Protein AF-A0A397V276-F1 (afdb_monomer)

Foldseek 3Di:
DVVLLVLLLVLLVLLLVVDLPLPLCSPPCCVVPPVSVVVSVVSVVVSQCCQQPVPPVVVHDNDDPVVNVVSNVSSNVSSVVSSVCSNPVVVVVVVVVVVVVVVVVVVVVVVVVD

Structure (mmCIF, N/CA/C/O backbone):
data_AF-A0A397V276-F1
#
_entry.id   AF-A0A397V276-F1
#
loop_
_atom_site.group_PDB
_atom_site.id
_atom_site.type_symbol
_atom_site.label_atom_id
_atom_site.label_alt_id
_atom_site.label_comp_id
_atom_site.label_asym_id
_atom_site.label_entity_id
_atom_site.label_seq_id
_atom_site.pdbx_PDB_ins_code
_atom_site.Cartn_x
_atom_site.Cartn_y
_atom_site.Cartn_z
_atom_site.occupancy
_atom_site.B_iso_or_equiv
_atom_site.auth_seq_id
_atom_site.auth_comp_id
_atom_site.auth_asym_id
_atom_site.auth_atom_id
_atom_site.pdbx_PDB_model_num
ATOM 1 N N . ILE A 1 1 ? 14.305 1.451 -9.021 1.00 78.88 1 ILE A N 1
ATOM 2 C CA . ILE A 1 1 ? 13.903 0.779 -7.757 1.00 78.88 1 ILE A CA 1
ATOM 3 C C . ILE A 1 1 ? 13.106 1.727 -6.865 1.00 78.88 1 ILE A C 1
ATOM 5 O O . ILE A 1 1 ? 11.931 1.462 -6.685 1.00 78.88 1 ILE A O 1
ATOM 9 N N . VAL A 1 2 ? 13.663 2.859 -6.402 1.00 88.19 2 VAL A N 1
ATOM 10 C CA . VAL A 1 2 ? 12.979 3.798 -5.475 1.00 88.19 2 VAL A CA 1
ATOM 11 C C . VAL A 1 2 ? 11.556 4.174 -5.909 1.00 88.19 2 VAL A C 1
ATOM 13 O O . VAL A 1 2 ? 10.629 4.020 -5.125 1.00 88.19 2 VAL A O 1
ATOM 16 N N . ILE A 1 3 ? 11.358 4.591 -7.165 1.00 86.94 3 ILE A N 1
ATOM 17 C CA . ILE A 1 3 ? 10.022 4.968 -7.657 1.00 86.94 3 ILE A CA 1
ATOM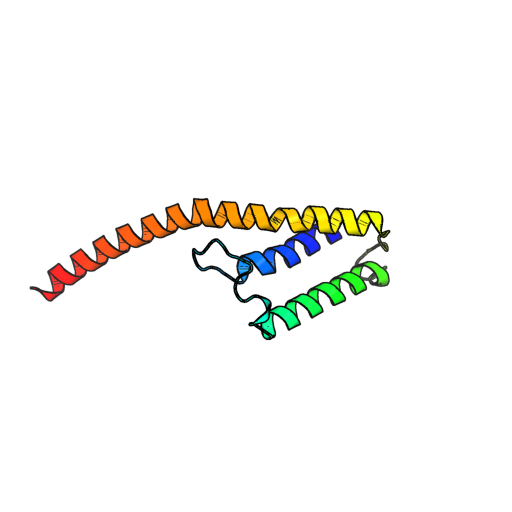 18 C C . ILE A 1 3 ? 9.037 3.790 -7.691 1.00 86.94 3 ILE A C 1
ATOM 20 O O . ILE A 1 3 ? 7.865 3.958 -7.381 1.00 86.94 3 ILE A O 1
ATOM 24 N N . ASN A 1 4 ? 9.513 2.580 -8.004 1.00 90.94 4 ASN A N 1
ATOM 25 C CA . ASN A 1 4 ? 8.679 1.379 -7.997 1.00 90.94 4 ASN A CA 1
ATOM 26 C C . ASN A 1 4 ? 8.297 0.997 -6.561 1.00 90.94 4 ASN A C 1
ATOM 28 O O . ASN A 1 4 ? 7.126 0.754 -6.306 1.00 90.94 4 ASN A O 1
ATOM 32 N N . VAL A 1 5 ? 9.248 1.048 -5.621 1.00 93.25 5 VAL A N 1
ATOM 33 C CA . VAL A 1 5 ? 8.987 0.842 -4.186 1.00 93.25 5 VAL A CA 1
ATOM 34 C C . VAL A 1 5 ? 7.972 1.857 -3.669 1.00 93.25 5 VAL A C 1
ATOM 36 O O . VAL A 1 5 ? 7.030 1.473 -2.989 1.00 93.25 5 VAL A O 1
ATOM 39 N N . PHE A 1 6 ? 8.119 3.138 -4.018 1.00 92.19 6 PHE A N 1
ATOM 40 C CA . PHE A 1 6 ? 7.181 4.182 -3.609 1.00 92.19 6 PHE A CA 1
ATOM 41 C C . PHE A 1 6 ? 5.753 3.894 -4.087 1.00 92.19 6 PHE A C 1
ATOM 43 O O . PHE A 1 6 ? 4.823 3.952 -3.287 1.00 92.19 6 PHE A O 1
ATOM 50 N N . VAL A 1 7 ? 5.570 3.515 -5.354 1.00 92.56 7 VAL A N 1
ATOM 51 C CA . VAL A 1 7 ? 4.229 3.181 -5.854 1.00 92.56 7 VAL A CA 1
ATOM 52 C C . VAL A 1 7 ? 3.719 1.854 -5.285 1.00 92.56 7 VAL A C 1
ATOM 54 O O . VAL A 1 7 ? 2.539 1.751 -4.967 1.00 92.56 7 VAL A O 1
ATOM 57 N N . MET A 1 8 ? 4.581 0.851 -5.077 1.00 93.69 8 MET A N 1
ATOM 58 C CA . MET A 1 8 ? 4.186 -0.378 -4.376 1.00 93.69 8 MET A CA 1
ATOM 59 C C . MET A 1 8 ? 3.668 -0.052 -2.973 1.00 93.69 8 MET A C 1
ATOM 61 O O . MET A 1 8 ? 2.586 -0.499 -2.609 1.00 93.69 8 MET A O 1
ATOM 65 N N . LEU A 1 9 ? 4.371 0.796 -2.217 1.00 93.94 9 LEU A N 1
ATOM 66 C CA . LEU A 1 9 ? 3.910 1.274 -0.912 1.00 93.94 9 LEU A CA 1
ATOM 67 C C . LEU A 1 9 ? 2.540 1.961 -1.005 1.00 93.94 9 LEU A C 1
ATOM 69 O O . LEU A 1 9 ? 1.701 1.728 -0.144 1.00 93.94 9 LEU A O 1
ATOM 73 N N . GLN A 1 10 ? 2.281 2.761 -2.043 1.00 93.25 10 GLN A N 1
ATOM 74 C CA . GLN A 1 10 ? 0.967 3.383 -2.256 1.00 93.25 10 GLN A CA 1
ATOM 75 C C . GLN A 1 10 ? -0.135 2.348 -2.522 1.00 93.25 10 GLN A C 1
ATOM 77 O O . GLN A 1 10 ? -1.194 2.430 -1.903 1.00 93.25 10 GLN A O 1
ATOM 82 N N . ILE A 1 11 ? 0.124 1.358 -3.382 1.00 92.75 11 ILE A N 1
ATOM 83 C CA . ILE A 1 11 ? -0.825 0.279 -3.703 1.00 92.75 11 ILE A CA 1
ATOM 84 C C . ILE A 1 11 ? -1.155 -0.541 -2.447 1.00 92.75 11 ILE A C 1
ATOM 86 O O . ILE A 1 11 ? -2.320 -0.811 -2.162 1.00 92.75 11 ILE A O 1
ATOM 90 N N . PHE A 1 12 ? -0.151 -0.904 -1.644 1.00 91.38 12 PHE A N 1
ATOM 91 C CA . PHE A 1 12 ? -0.392 -1.612 -0.383 1.00 91.38 12 PHE A CA 1
ATOM 92 C C . PHE A 1 12 ? -1.057 -0.721 0.673 1.00 91.38 12 PHE A C 1
ATOM 94 O O . PHE A 1 12 ? -1.884 -1.201 1.448 1.00 91.38 12 PHE A O 1
ATOM 101 N N . ASN A 1 13 ? -0.777 0.582 0.680 1.00 89.44 13 ASN A N 1
ATOM 102 C CA . ASN A 1 13 ? -1.460 1.518 1.565 1.00 89.44 13 ASN A CA 1
ATOM 103 C C . ASN A 1 13 ? -2.944 1.703 1.200 1.00 89.44 13 ASN A C 1
ATOM 105 O O . ASN A 1 13 ? -3.759 1.923 2.091 1.00 89.44 13 ASN A O 1
ATOM 109 N N . GLU A 1 14 ? -3.328 1.540 -0.069 1.00 89.38 14 GLU A N 1
ATOM 110 C CA . GLU A 1 14 ? -4.737 1.528 -0.492 1.00 89.38 14 GLU A CA 1
ATOM 111 C C . GLU A 1 14 ? -5.539 0.442 0.251 1.00 89.38 14 GLU A C 1
ATOM 113 O O . GLU A 1 14 ? -6.679 0.667 0.663 1.00 89.38 14 GLU A O 1
ATOM 118 N N . ILE A 1 15 ? -4.913 -0.712 0.512 1.00 87.75 15 ILE A N 1
ATOM 119 C CA . ILE A 1 15 ? -5.507 -1.804 1.297 1.00 87.75 15 ILE A CA 1
ATOM 120 C C . ILE A 1 15 ? -5.722 -1.374 2.754 1.00 87.75 15 ILE A C 1
ATOM 122 O O . ILE A 1 15 ? -6.785 -1.653 3.314 1.00 87.75 15 ILE A O 1
ATOM 126 N N . ASN A 1 16 ? -4.753 -0.675 3.356 1.00 85.69 16 ASN A N 1
ATOM 127 C CA . ASN A 1 16 ? -4.873 -0.155 4.721 1.00 85.69 16 ASN A CA 1
ATOM 128 C C . ASN A 1 16 ? -5.969 0.918 4.827 1.00 85.69 16 ASN A C 1
ATOM 130 O O . ASN A 1 16 ? -6.767 0.886 5.756 1.00 85.69 16 ASN A O 1
ATOM 134 N N . CYS A 1 17 ? -6.044 1.847 3.869 1.00 82.44 17 CYS A N 1
ATOM 135 C CA . CYS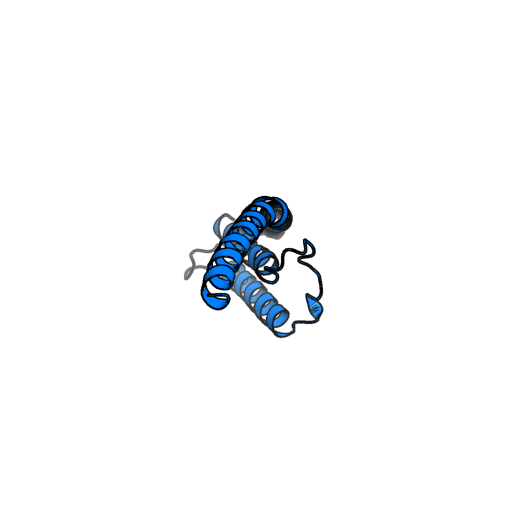 A 1 17 ? -7.011 2.950 3.886 1.00 82.44 17 CYS A CA 1
ATOM 136 C C . CYS A 1 17 ? -8.449 2.523 3.552 1.00 82.44 17 CYS A C 1
ATOM 138 O O . CYS A 1 17 ? -9.388 3.265 3.834 1.00 82.44 17 CYS A O 1
ATOM 140 N N . ARG A 1 18 ? -8.643 1.335 2.965 1.00 80.94 18 ARG A N 1
ATOM 141 C CA . ARG A 1 18 ? -9.970 0.797 2.628 1.00 80.94 18 ARG A CA 1
ATOM 142 C C . ARG A 1 18 ? -10.867 0.618 3.850 1.00 80.94 18 ARG A C 1
ATOM 144 O O . ARG A 1 18 ? -12.086 0.720 3.725 1.00 80.94 18 ARG A O 1
ATOM 151 N N . AS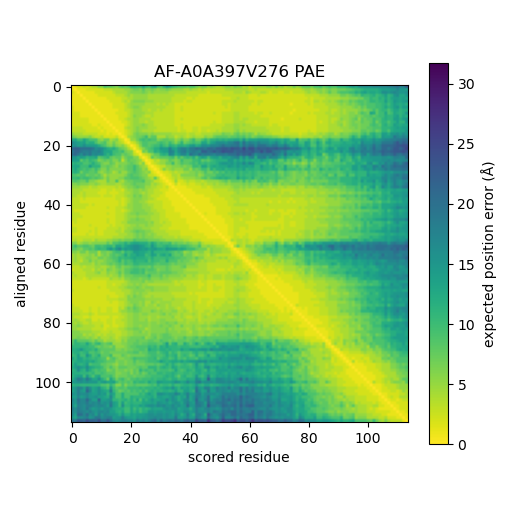N A 1 19 ? -10.284 0.284 4.998 1.00 68.44 19 ASN A N 1
ATOM 152 C CA . ASN A 1 19 ? -11.028 0.027 6.219 1.00 68.44 19 ASN A CA 1
ATOM 153 C C . ASN A 1 19 ? -10.501 0.925 7.339 1.00 68.44 19 ASN A C 1
ATOM 155 O O . ASN A 1 19 ? -9.550 0.569 8.023 1.00 68.44 19 ASN A O 1
ATOM 159 N N . LEU A 1 20 ? -11.130 2.091 7.491 1.00 61.69 20 LEU A N 1
ATOM 160 C CA . LEU A 1 20 ? -10.851 3.055 8.562 1.00 61.69 20 LEU A CA 1
ATOM 161 C C . LEU A 1 20 ? -11.514 2.665 9.893 1.00 61.69 20 LEU A C 1
ATOM 163 O O . LEU A 1 20 ? -11.279 3.320 10.906 1.00 61.69 20 LEU A O 1
ATOM 167 N N . ASP A 1 21 ? -12.355 1.625 9.898 1.00 59.97 21 ASP A N 1
ATOM 168 C CA . ASP A 1 21 ? -12.962 1.121 11.126 1.00 59.97 21 ASP A CA 1
ATOM 169 C C . ASP A 1 21 ? -11.876 0.556 12.052 1.00 59.97 21 ASP A C 1
ATOM 171 O O . ASP A 1 21 ? -10.985 -0.166 11.608 1.00 59.97 21 ASP A O 1
ATOM 175 N N . GLU A 1 22 ? -12.011 0.774 13.365 1.00 55.28 22 GLU A N 1
ATOM 176 C CA . GLU A 1 22 ? -11.085 0.324 14.430 1.00 55.28 22 GLU A CA 1
ATOM 177 C C . GLU A 1 22 ? -10.853 -1.203 14.496 1.00 55.28 22 GLU A C 1
ATOM 179 O O . GLU A 1 22 ? -10.128 -1.725 15.345 1.00 55.28 22 GLU A O 1
ATOM 184 N N . LYS A 1 23 ? -11.476 -1.971 13.601 1.00 58.44 23 LYS A N 1
ATOM 185 C CA . LYS A 1 23 ? -11.292 -3.413 13.501 1.00 58.44 23 LYS A CA 1
ATOM 186 C C . LYS A 1 23 ? -10.001 -3.688 12.740 1.00 58.44 23 LYS A C 1
ATOM 188 O O . LYS A 1 23 ? -9.956 -3.543 11.524 1.00 58.44 23 LYS A O 1
ATOM 193 N N . LEU A 1 24 ? -9.015 -4.244 13.445 1.00 60.78 24 LEU A N 1
ATOM 194 C CA . LEU A 1 24 ? -7.685 -4.654 12.952 1.00 60.78 24 LEU A CA 1
ATOM 195 C C . LEU A 1 24 ? -7.670 -5.581 11.715 1.00 60.78 24 LEU A C 1
ATOM 197 O O . LEU A 1 24 ? -6.608 -5.934 11.211 1.00 60.78 24 LEU A O 1
ATOM 201 N N . ASN A 1 25 ? -8.826 -6.021 11.216 1.00 67.19 25 ASN A N 1
ATOM 202 C CA . ASN A 1 25 ? -8.913 -6.909 10.068 1.00 67.19 25 ASN A CA 1
ATOM 203 C C . ASN A 1 25 ? -9.058 -6.116 8.758 1.00 67.19 25 ASN A C 1
ATOM 205 O O . ASN A 1 25 ? -10.156 -5.993 8.206 1.00 67.19 25 ASN A O 1
ATOM 209 N N . VAL A 1 26 ? -7.929 -5.625 8.239 1.00 68.75 26 VAL A N 1
ATOM 210 C CA . VAL A 1 26 ? -7.831 -4.938 6.935 1.00 68.75 26 VAL A CA 1
ATOM 211 C C . VAL A 1 26 ? -8.229 -5.822 5.746 1.00 68.75 26 VAL A C 1
ATOM 213 O O . VAL A 1 26 ? -8.554 -5.304 4.681 1.00 68.75 26 VAL A O 1
ATOM 216 N N . PHE A 1 27 ? -8.295 -7.148 5.915 1.00 66.00 27 PHE A N 1
ATOM 217 C CA . PHE A 1 27 ? -8.669 -8.102 4.860 1.00 66.00 27 PHE A CA 1
ATOM 218 C C . PHE A 1 27 ? -10.153 -8.488 4.863 1.00 66.00 27 PHE A C 1
ATOM 220 O O . PHE A 1 27 ? -10.638 -9.115 3.916 1.00 66.00 27 PHE A O 1
ATOM 227 N N . LYS A 1 28 ? -10.917 -8.106 5.893 1.00 71.81 28 LYS A N 1
ATOM 228 C CA . LYS A 1 28 ? -12.331 -8.481 5.996 1.00 71.81 28 LYS A CA 1
ATOM 229 C C . LYS A 1 28 ? -13.123 -7.914 4.814 1.00 71.81 28 LYS A C 1
ATOM 231 O O . LYS A 1 28 ? -13.054 -6.721 4.526 1.00 71.81 28 LYS A O 1
ATOM 236 N N . ASN A 1 29 ? -13.884 -8.762 4.121 1.00 73.12 29 ASN A N 1
ATOM 237 C CA . ASN A 1 29 ? -14.726 -8.380 2.979 1.00 73.12 29 ASN A CA 1
ATOM 238 C C . ASN A 1 29 ? -13.983 -7.705 1.806 1.00 73.12 29 ASN A C 1
ATOM 240 O O . ASN A 1 29 ? -14.600 -6.944 1.061 1.00 73.12 29 ASN A O 1
ATOM 244 N N . ILE A 1 30 ? -12.683 -7.962 1.604 1.00 78.62 30 ILE A N 1
ATOM 245 C CA . ILE A 1 30 ? -11.934 -7.377 0.470 1.00 78.62 30 ILE A CA 1
ATOM 246 C C . ILE A 1 30 ? -12.505 -7.794 -0.882 1.00 78.62 30 ILE A C 1
ATOM 248 O O . ILE A 1 30 ? -12.733 -6.953 -1.746 1.00 78.62 30 ILE A O 1
ATOM 252 N N . LEU A 1 31 ? -12.881 -9.067 -1.003 1.00 77.00 31 LEU A N 1
ATOM 253 C CA . LEU A 1 31 ? -13.445 -9.627 -2.227 1.00 77.00 31 LEU A CA 1
ATOM 254 C C . LEU A 1 31 ? -14.928 -9.276 -2.438 1.00 77.00 31 LEU A C 1
ATOM 256 O O . LEU A 1 31 ? -15.466 -9.482 -3.522 1.00 77.00 31 LEU A O 1
ATOM 260 N N . SER A 1 32 ? -15.600 -8.736 -1.417 1.00 81.44 32 SER A N 1
ATOM 261 C CA . SER A 1 32 ? -17.007 -8.335 -1.523 1.00 81.44 32 SER A CA 1
ATOM 262 C C . SER A 1 32 ? -17.168 -6.960 -2.173 1.00 81.44 32 SER A C 1
ATOM 264 O O . SER A 1 32 ? -18.224 -6.675 -2.737 1.00 81.44 32 SER A O 1
ATOM 266 N N . ASN A 1 33 ? -16.149 -6.099 -2.091 1.00 83.94 33 ASN A N 1
ATOM 267 C CA . ASN A 1 33 ? -16.190 -4.768 -2.682 1.00 83.94 33 ASN A CA 1
ATOM 268 C C . ASN A 1 33 ? -15.606 -4.809 -4.101 1.00 83.94 33 ASN A C 1
ATOM 270 O O . ASN A 1 33 ? -14.404 -4.650 -4.304 1.00 83.94 33 ASN A O 1
ATOM 274 N N . ARG A 1 34 ? -16.483 -5.008 -5.092 1.00 84.75 34 ARG A N 1
ATOM 275 C CA . ARG A 1 34 ? -16.093 -5.077 -6.510 1.00 84.75 34 ARG A CA 1
ATOM 276 C C . ARG A 1 34 ? -15.417 -3.796 -7.003 1.00 84.75 34 ARG A C 1
ATOM 278 O O . ARG A 1 34 ? -14.520 -3.886 -7.829 1.00 84.75 34 ARG A O 1
ATOM 285 N N . PHE A 1 35 ? -15.803 -2.625 -6.491 1.00 87.50 35 PHE A N 1
ATOM 286 C CA . PHE A 1 35 ? -15.168 -1.358 -6.869 1.00 87.50 35 PHE A CA 1
ATOM 287 C C . PHE A 1 35 ? -13.714 -1.295 -6.410 1.00 87.50 35 PHE A C 1
ATOM 289 O O . PHE A 1 35 ? -12.847 -0.941 -7.203 1.00 87.50 35 PHE A O 1
ATOM 296 N N . PHE A 1 36 ? -13.448 -1.705 -5.167 1.00 87.19 36 PHE A N 1
ATOM 297 C CA . PHE A 1 36 ? -12.088 -1.767 -4.636 1.00 87.19 36 PHE A CA 1
ATOM 298 C C . PHE A 1 36 ? -11.200 -2.691 -5.478 1.00 87.19 36 PHE A C 1
ATOM 300 O O . PHE A 1 36 ? -10.121 -2.293 -5.895 1.00 87.19 36 PHE A O 1
ATOM 307 N N . ILE A 1 37 ? -11.681 -3.897 -5.794 1.00 89.38 37 ILE A N 1
ATOM 308 C CA . ILE A 1 37 ? -10.925 -4.860 -6.609 1.00 89.38 37 ILE A CA 1
ATOM 309 C C . ILE A 1 37 ? -10.626 -4.291 -7.999 1.00 89.38 37 ILE A C 1
ATOM 311 O O . ILE A 1 37 ? -9.505 -4.416 -8.482 1.00 89.38 37 ILE A O 1
ATOM 315 N N . THR A 1 38 ? -11.610 -3.654 -8.639 1.00 92.19 38 THR A N 1
ATOM 316 C CA . THR A 1 38 ? -11.427 -3.055 -9.966 1.00 92.19 38 THR A CA 1
ATOM 317 C C . THR A 1 38 ? -10.354 -1.972 -9.948 1.00 92.19 38 THR A C 1
ATOM 319 O O . THR A 1 38 ? -9.462 -2.000 -10.792 1.00 92.19 38 THR A O 1
ATOM 322 N N . ILE A 1 39 ? -10.406 -1.044 -8.986 1.00 92.19 39 ILE A N 1
ATOM 323 C CA . ILE A 1 39 ? -9.412 0.033 -8.872 1.00 92.19 39 ILE A CA 1
ATOM 324 C C . ILE A 1 39 ? -8.031 -0.557 -8.587 1.00 92.19 39 ILE A C 1
ATOM 326 O O . ILE A 1 39 ? -7.094 -0.244 -9.313 1.00 92.19 39 ILE A O 1
ATOM 330 N N . PHE A 1 40 ? -7.934 -1.481 -7.632 1.00 92.19 40 PHE A N 1
ATOM 331 C CA . PHE A 1 40 ? -6.684 -2.138 -7.254 1.00 92.19 40 PHE A CA 1
ATOM 332 C C . PHE A 1 40 ? -6.018 -2.886 -8.424 1.00 92.19 40 PHE A C 1
ATOM 334 O O . PHE A 1 40 ? -4.800 -2.844 -8.602 1.00 92.19 40 PHE A O 1
ATOM 341 N N . ILE A 1 41 ? -6.807 -3.568 -9.261 1.00 93.31 41 ILE A N 1
ATOM 342 C CA . ILE A 1 41 ? -6.287 -4.247 -10.456 1.00 93.31 41 ILE A CA 1
ATOM 343 C C . ILE A 1 41 ? -5.829 -3.225 -11.497 1.00 93.31 41 ILE A C 1
ATOM 345 O O . ILE A 1 41 ? -4.750 -3.385 -12.064 1.00 93.31 41 ILE A O 1
ATOM 349 N N . ILE A 1 42 ? -6.624 -2.181 -11.753 1.00 95.62 42 ILE A N 1
ATOM 350 C CA . ILE A 1 42 ? -6.264 -1.138 -12.720 1.00 95.62 42 ILE A CA 1
ATOM 351 C C . ILE A 1 42 ? -4.962 -0.457 -12.294 1.00 95.62 42 ILE A C 1
ATOM 353 O O . ILE A 1 42 ? -4.048 -0.359 -13.108 1.00 95.62 42 ILE A O 1
ATOM 357 N N . THR A 1 43 ? -4.831 -0.051 -11.029 1.00 94.06 43 THR A N 1
ATOM 358 C CA . THR A 1 43 ? -3.617 0.597 -10.513 1.00 94.06 43 THR A CA 1
ATOM 359 C C . THR A 1 43 ? -2.408 -0.335 -10.585 1.00 94.06 43 THR A C 1
ATOM 361 O O . THR A 1 43 ? -1.353 0.083 -11.064 1.00 94.06 43 THR A O 1
ATOM 364 N N . GLY A 1 44 ? -2.556 -1.611 -10.216 1.00 93.31 44 GLY A N 1
ATOM 365 C CA . GLY A 1 44 ? -1.491 -2.612 -10.330 1.00 93.31 44 GLY A CA 1
ATOM 366 C C . GLY A 1 44 ? -1.029 -2.859 -11.773 1.00 93.31 44 GLY A C 1
ATOM 367 O O . GLY A 1 44 ? 0.173 -2.868 -12.052 1.00 93.31 44 GLY A O 1
ATOM 368 N N . VAL A 1 45 ? -1.967 -3.010 -12.713 1.00 94.88 45 VAL A N 1
ATOM 369 C CA . VAL A 1 45 ? -1.659 -3.224 -14.138 1.00 94.88 45 VAL A CA 1
ATOM 370 C C . VAL A 1 45 ? -1.038 -1.976 -14.756 1.00 94.88 45 VAL A C 1
ATOM 372 O O . VAL A 1 45 ? -0.006 -2.075 -15.421 1.00 94.88 45 VAL A O 1
ATOM 375 N N . SER A 1 46 ? -1.610 -0.795 -14.512 1.00 93.31 46 SER A N 1
ATOM 376 C CA . SER A 1 46 ? -1.034 0.473 -14.962 1.00 93.31 46 SER A CA 1
ATOM 377 C C . SER A 1 46 ? 0.387 0.646 -14.436 1.00 93.31 46 SER A C 1
ATOM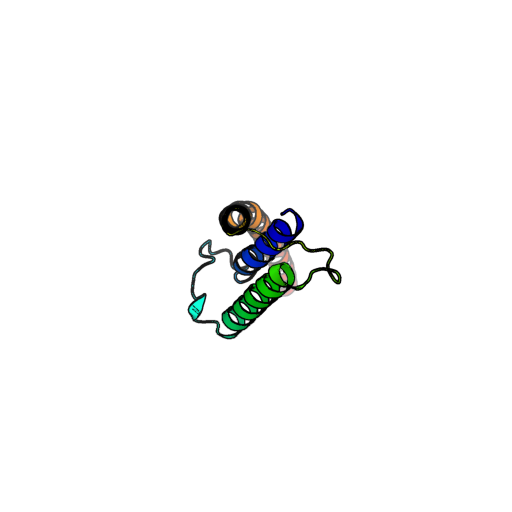 379 O O . SER A 1 46 ? 1.274 1.020 -15.201 1.00 93.31 46 SER A O 1
ATOM 381 N N . GLN A 1 47 ? 0.638 0.296 -13.173 1.00 92.88 47 GLN A N 1
ATOM 382 C CA . GLN A 1 47 ? 1.971 0.380 -12.590 1.00 92.88 47 GLN A CA 1
ATOM 383 C C . GLN A 1 47 ? 2.970 -0.565 -13.266 1.00 92.88 47 GLN A C 1
ATOM 385 O O . GLN A 1 47 ? 4.105 -0.171 -13.542 1.00 92.88 47 GLN A O 1
ATOM 390 N N . PHE A 1 48 ? 2.563 -1.795 -13.582 1.00 92.00 48 PHE A N 1
ATOM 391 C CA . PHE A 1 48 ? 3.398 -2.715 -14.352 1.00 92.00 48 PHE A CA 1
ATOM 392 C C . PHE A 1 48 ? 3.735 -2.152 -15.740 1.00 92.00 48 PHE A C 1
ATOM 394 O O . PHE A 1 48 ? 4.901 -2.149 -16.140 1.00 92.00 48 PHE A O 1
ATOM 401 N N . LEU A 1 49 ? 2.739 -1.609 -16.447 1.00 92.44 49 LEU A N 1
ATOM 402 C CA . LEU A 1 49 ? 2.927 -1.031 -17.778 1.00 92.44 49 LEU A CA 1
ATOM 403 C C . LEU A 1 49 ? 3.862 0.186 -17.759 1.00 92.44 49 LEU A C 1
ATOM 405 O O . LEU A 1 49 ? 4.761 0.277 -18.592 1.00 92.44 49 LEU A O 1
ATOM 409 N N . ILE A 1 50 ? 3.706 1.093 -16.792 1.00 91.38 50 ILE A N 1
ATOM 410 C CA . ILE A 1 50 ? 4.553 2.291 -16.657 1.00 91.38 50 ILE A CA 1
ATOM 411 C C . ILE A 1 50 ? 6.010 1.909 -16.370 1.00 91.38 50 ILE A C 1
ATOM 413 O O . ILE A 1 50 ? 6.942 2.538 -16.870 1.00 91.38 50 ILE A O 1
ATOM 417 N N . ILE A 1 51 ? 6.245 0.869 -15.578 1.00 90.94 51 ILE A N 1
ATOM 418 C CA . ILE A 1 51 ? 7.609 0.486 -15.212 1.00 90.94 51 ILE A CA 1
ATOM 419 C C . ILE A 1 51 ? 8.305 -0.274 -16.344 1.00 90.94 51 ILE A C 1
ATOM 421 O O . ILE A 1 51 ? 9.483 -0.029 -16.593 1.00 90.94 51 ILE A O 1
ATOM 425 N N . GLN A 1 52 ? 7.587 -1.146 -17.058 1.00 89.69 52 GLN A N 1
ATOM 426 C CA . GLN A 1 52 ? 8.180 -1.930 -18.145 1.00 89.69 52 GLN A CA 1
ATOM 427 C C . GLN A 1 52 ? 8.250 -1.167 -19.474 1.00 89.69 52 GLN A C 1
ATOM 429 O O . GLN A 1 52 ? 9.169 -1.409 -20.253 1.00 89.69 52 GLN A O 1
ATOM 434 N N . PHE A 1 53 ? 7.320 -0.241 -19.730 1.00 88.56 53 PHE A N 1
ATOM 435 C CA . PHE A 1 53 ? 7.193 0.451 -21.020 1.00 88.56 53 PHE A CA 1
ATOM 436 C C . PHE A 1 53 ? 7.206 1.984 -20.920 1.00 88.56 53 PHE A C 1
ATOM 438 O O . PHE A 1 53 ? 7.236 2.654 -21.949 1.00 88.56 53 PHE A O 1
ATOM 445 N N . GLY A 1 54 ? 7.199 2.564 -19.715 1.00 83.50 54 GLY A N 1
ATOM 446 C CA . GLY A 1 54 ? 7.149 4.022 -19.530 1.00 83.50 54 GLY A CA 1
ATOM 447 C C . GLY A 1 54 ? 8.416 4.758 -19.963 1.00 83.50 54 GLY A C 1
ATOM 448 O O . GLY A 1 54 ? 8.330 5.941 -20.293 1.00 83.50 54 GLY A O 1
ATOM 449 N N . GLY A 1 55 ? 9.557 4.061 -20.026 1.00 81.69 55 GLY A N 1
ATOM 450 C CA . GLY A 1 55 ? 10.781 4.475 -20.713 1.00 81.69 55 GLY A CA 1
ATOM 451 C C . GLY A 1 55 ? 11.078 5.972 -20.614 1.00 81.69 55 GLY A C 1
ATOM 452 O O . GLY A 1 55 ? 11.206 6.530 -19.527 1.00 81.69 55 GLY A O 1
ATOM 453 N N . HIS A 1 56 ? 11.157 6.637 -21.768 1.00 77.12 56 HIS A N 1
ATOM 454 C CA . HIS A 1 56 ? 11.516 8.053 -21.878 1.00 77.12 56 HIS A CA 1
ATOM 455 C C . HIS A 1 56 ? 10.500 9.019 -21.239 1.00 77.12 56 HIS A C 1
ATOM 457 O O . HIS A 1 56 ? 10.898 10.077 -20.764 1.00 77.12 56 HIS A O 1
ATOM 463 N N . ALA A 1 57 ? 9.211 8.663 -21.184 1.00 84.06 57 ALA A N 1
ATOM 464 C CA . ALA A 1 57 ? 8.165 9.541 -20.653 1.00 84.06 57 ALA A CA 1
ATOM 465 C C . ALA A 1 57 ? 8.223 9.674 -19.122 1.00 84.06 57 ALA A C 1
ATOM 467 O O . ALA A 1 57 ? 7.973 10.748 -18.585 1.00 84.06 57 ALA A O 1
ATOM 468 N N . PHE A 1 58 ? 8.582 8.592 -18.426 1.00 80.94 58 PHE A N 1
ATOM 469 C CA . PHE A 1 58 ? 8.659 8.550 -16.960 1.00 80.94 58 PHE A CA 1
ATOM 470 C C . PHE A 1 58 ? 10.085 8.340 -16.439 1.00 80.94 58 PHE A C 1
ATOM 472 O O . PHE A 1 58 ? 10.284 8.149 -15.240 1.00 80.94 58 PHE A O 1
ATOM 479 N N . GLN A 1 59 ? 11.071 8.352 -17.342 1.00 83.50 59 GLN A N 1
ATOM 480 C CA . GLN A 1 59 ? 12.477 8.048 -17.063 1.00 83.50 59 GLN A CA 1
ATOM 481 C C . GLN A 1 59 ? 12.642 6.722 -16.296 1.00 83.50 59 GLN A C 1
ATOM 483 O O . GLN A 1 59 ? 13.471 6.593 -15.393 1.00 83.50 59 GLN A O 1
ATOM 488 N N . THR A 1 60 ? 11.822 5.726 -16.646 1.00 85.56 60 THR A N 1
ATOM 489 C CA . THR A 1 60 ? 11.838 4.397 -16.033 1.00 85.56 60 THR A CA 1
ATOM 490 C C . THR A 1 60 ? 12.720 3.449 -16.839 1.00 85.56 60 THR A C 1
ATOM 492 O O . THR A 1 60 ? 12.788 3.507 -18.066 1.00 85.56 60 THR A O 1
ATOM 495 N N . VAL A 1 61 ? 13.417 2.560 -16.132 1.00 86.50 61 VA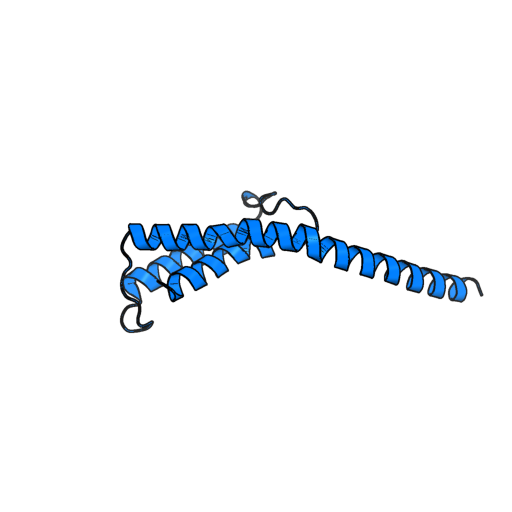L A N 1
ATOM 496 C CA . VAL A 1 61 ? 14.160 1.444 -16.728 1.00 86.50 61 VAL A CA 1
ATOM 497 C C . VAL A 1 61 ? 13.398 0.169 -16.380 1.00 86.50 61 VAL A C 1
ATOM 499 O O . VAL A 1 61 ? 13.001 0.052 -15.217 1.00 86.50 61 VAL A O 1
ATOM 502 N N . PRO A 1 62 ? 13.202 -0.775 -17.318 1.00 87.31 62 PRO A N 1
ATOM 503 C CA . PRO A 1 62 ? 12.547 -2.044 -17.022 1.00 87.31 62 PRO A CA 1
ATOM 504 C C . PRO A 1 62 ? 13.254 -2.767 -15.875 1.00 87.31 62 PRO A C 1
ATOM 506 O O . PRO A 1 62 ? 14.479 -2.911 -15.880 1.00 87.31 62 PRO A O 1
ATOM 509 N N . LEU A 1 63 ? 12.486 -3.212 -14.882 1.00 89.75 63 LEU A N 1
ATOM 510 C CA . LEU A 1 63 ? 13.034 -3.920 -13.726 1.00 89.75 63 LEU A CA 1
ATOM 511 C C . LEU A 1 63 ? 13.141 -5.418 -14.027 1.00 89.75 63 LEU A C 1
ATOM 513 O O . LEU A 1 63 ? 12.278 -6.002 -14.690 1.00 89.75 63 LEU A O 1
ATOM 517 N N . SER A 1 64 ? 14.184 -6.057 -13.490 1.00 91.75 64 SER A N 1
ATOM 518 C CA . SER A 1 64 ? 14.286 -7.518 -13.498 1.00 91.75 64 SER A CA 1
ATOM 519 C C . SER A 1 64 ? 13.286 -8.143 -12.521 1.00 91.75 64 SER A C 1
ATOM 521 O O . SER A 1 64 ? 12.814 -7.489 -11.589 1.00 91.75 64 SER A O 1
ATOM 523 N N . PHE A 1 65 ? 12.986 -9.432 -12.694 1.00 90.00 65 PHE A N 1
ATOM 524 C CA . PHE A 1 65 ? 12.050 -10.150 -11.821 1.00 90.00 65 PHE A CA 1
ATOM 525 C C . PHE A 1 65 ? 12.445 -10.085 -10.334 1.00 90.00 65 PHE A C 1
ATOM 527 O O . PHE A 1 65 ? 11.597 -9.854 -9.478 1.00 90.00 65 PHE A O 1
ATOM 534 N N . ILE A 1 66 ? 13.741 -10.214 -10.028 1.00 93.00 66 ILE A N 1
ATOM 535 C CA . ILE A 1 66 ? 14.253 -10.138 -8.649 1.00 93.00 66 ILE A CA 1
ATOM 536 C C . ILE A 1 66 ? 14.027 -8.738 -8.068 1.00 93.00 66 ILE A C 1
ATOM 538 O O . ILE A 1 66 ? 13.571 -8.606 -6.939 1.00 93.00 66 ILE A O 1
ATOM 542 N N . GLN A 1 67 ? 14.292 -7.684 -8.846 1.00 91.25 67 GLN A N 1
ATOM 543 C CA . GLN A 1 67 ? 14.074 -6.310 -8.390 1.00 91.25 67 GLN A CA 1
ATOM 544 C C . GLN A 1 67 ? 12.589 -6.018 -8.162 1.00 91.25 67 GLN A C 1
ATOM 546 O O . GLN A 1 67 ? 12.246 -5.320 -7.210 1.00 91.25 67 GLN A O 1
ATOM 551 N N . TRP A 1 68 ? 11.714 -6.563 -9.010 1.00 92.88 68 TRP A N 1
ATOM 552 C CA . TRP A 1 68 ? 10.267 -6.511 -8.814 1.00 92.88 68 TRP A CA 1
ATOM 553 C C . TRP A 1 68 ? 9.851 -7.172 -7.501 1.00 92.88 68 TRP A C 1
ATOM 555 O O . TRP A 1 68 ? 9.121 -6.558 -6.725 1.00 92.88 68 TRP A O 1
ATOM 565 N N . LEU A 1 69 ? 10.360 -8.375 -7.223 1.00 93.31 69 LEU A N 1
ATOM 566 C CA . LEU A 1 69 ? 10.071 -9.085 -5.980 1.00 93.31 69 LEU A CA 1
ATOM 567 C C . LEU A 1 69 ? 10.514 -8.274 -4.758 1.00 93.31 69 LEU A C 1
ATOM 569 O O . LEU A 1 69 ? 9.710 -8.065 -3.858 1.00 93.31 69 LEU A O 1
ATOM 573 N N . THR A 1 70 ? 11.727 -7.713 -4.770 1.00 93.06 70 THR A N 1
ATOM 574 C CA . THR A 1 70 ? 12.208 -6.843 -3.684 1.00 93.06 70 THR A CA 1
ATOM 575 C C . THR A 1 70 ? 11.300 -5.628 -3.471 1.00 93.06 70 THR A C 1
ATOM 577 O O . THR A 1 70 ? 11.047 -5.233 -2.336 1.00 93.06 70 THR A O 1
ATOM 580 N N . CYS A 1 71 ? 10.775 -5.021 -4.539 1.00 93.19 71 CYS A N 1
ATOM 581 C CA . CYS A 1 71 ? 9.870 -3.878 -4.399 1.00 93.19 71 CYS A CA 1
ATOM 582 C C . CYS A 1 71 ? 8.513 -4.276 -3.809 1.00 93.19 71 CYS A C 1
ATOM 584 O O . CYS A 1 71 ? 7.961 -3.537 -2.994 1.00 93.19 71 CYS A O 1
ATOM 586 N N . ILE A 1 72 ? 7.993 -5.442 -4.198 1.00 93.56 72 ILE A N 1
ATOM 587 C CA . ILE A 1 72 ? 6.753 -6.003 -3.655 1.00 93.56 72 ILE A CA 1
ATOM 588 C C . ILE A 1 72 ? 6.937 -6.352 -2.177 1.00 93.56 72 ILE A C 1
ATOM 590 O O . ILE A 1 72 ? 6.105 -5.966 -1.362 1.00 93.56 72 ILE A O 1
ATOM 594 N N . GLU A 1 73 ? 8.037 -7.012 -1.815 1.00 93.50 73 GLU A N 1
ATOM 595 C CA . GLU A 1 73 ? 8.373 -7.348 -0.427 1.00 93.50 73 GLU A CA 1
ATOM 596 C C . GLU A 1 73 ? 8.432 -6.096 0.454 1.00 93.50 73 GLU A C 1
ATOM 598 O O . GLU A 1 73 ? 7.788 -6.049 1.502 1.00 93.50 73 GLU A O 1
ATOM 603 N N . LEU A 1 74 ? 9.125 -5.046 0.000 1.00 92.88 74 LEU A N 1
ATOM 604 C CA . LEU A 1 74 ? 9.173 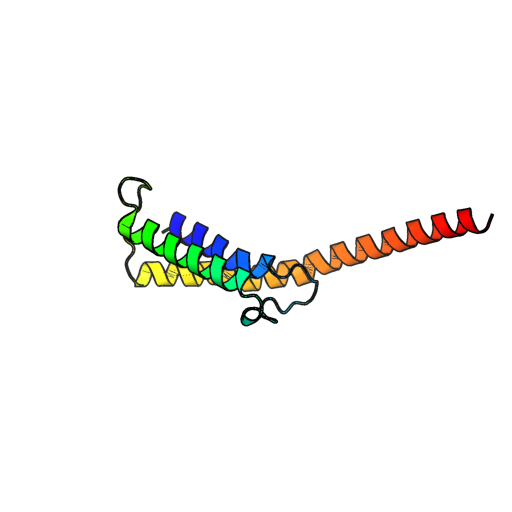-3.760 0.702 1.00 92.88 74 LEU A CA 1
ATOM 605 C C . LEU A 1 74 ? 7.793 -3.092 0.792 1.00 92.88 74 LEU A C 1
ATOM 607 O O . LEU A 1 74 ? 7.455 -2.511 1.821 1.00 92.88 74 LEU A O 1
ATOM 611 N N . GLY A 1 75 ? 6.982 -3.194 -0.260 1.00 91.12 75 GLY A N 1
ATOM 612 C CA . GLY A 1 75 ? 5.610 -2.696 -0.281 1.00 91.12 75 GLY A CA 1
ATOM 613 C C . GLY A 1 75 ? 4.711 -3.388 0.751 1.00 91.12 75 GLY A C 1
ATOM 614 O O . GLY A 1 75 ? 3.993 -2.723 1.503 1.00 91.12 75 GLY A O 1
ATOM 615 N N . CYS A 1 76 ? 4.797 -4.718 0.836 1.00 92.25 76 CYS A N 1
ATOM 616 C CA . CYS A 1 76 ? 4.046 -5.549 1.776 1.00 92.25 76 CYS A CA 1
ATOM 617 C C . CYS A 1 76 ? 4.309 -5.170 3.238 1.00 92.25 76 CYS A C 1
ATOM 619 O O . CYS A 1 76 ? 3.400 -5.280 4.061 1.00 92.25 76 CYS A O 1
ATOM 621 N N . LEU A 1 77 ? 5.511 -4.678 3.568 1.00 90.94 77 LEU A N 1
ATOM 622 C CA . LEU A 1 77 ? 5.838 -4.202 4.919 1.00 90.94 77 LEU A CA 1
ATOM 623 C C . LEU A 1 77 ? 4.958 -3.024 5.370 1.00 90.94 77 LEU A C 1
ATOM 625 O O . LEU A 1 77 ? 4.834 -2.789 6.569 1.00 90.94 77 LEU A O 1
ATOM 629 N N . SER A 1 78 ? 4.288 -2.313 4.458 1.00 88.94 78 SER A N 1
ATOM 630 C CA . SER A 1 78 ? 3.353 -1.244 4.836 1.00 88.94 78 SER A CA 1
ATOM 631 C C . SER A 1 78 ? 2.053 -1.760 5.476 1.00 88.94 78 SER A C 1
ATOM 633 O O . SER A 1 78 ? 1.430 -1.042 6.258 1.00 88.94 78 SER A O 1
ATOM 635 N N . LEU A 1 79 ? 1.652 -3.011 5.224 1.00 88.12 79 LEU A N 1
ATOM 636 C CA . LEU A 1 79 ? 0.453 -3.629 5.812 1.00 88.12 79 LEU A CA 1
ATOM 637 C C . LEU A 1 79 ? 0.549 -3.810 7.345 1.00 88.12 79 LEU A C 1
ATOM 639 O O . LEU A 1 79 ? -0.341 -3.335 8.061 1.00 88.12 79 LEU A O 1
ATOM 643 N N . PRO A 1 80 ? 1.607 -4.438 7.906 1.00 87.06 80 PRO A N 1
ATOM 644 C CA . PRO A 1 80 ? 1.758 -4.531 9.357 1.00 87.06 80 PRO A CA 1
ATOM 645 C C . PRO A 1 80 ? 1.965 -3.157 10.001 1.00 87.06 80 PRO A C 1
ATOM 647 O O . PRO A 1 80 ? 1.431 -2.918 11.082 1.00 87.06 80 PRO A O 1
ATOM 650 N N . VAL A 1 81 ? 2.656 -2.225 9.331 1.00 86.50 81 VAL A N 1
ATOM 651 C CA . VAL A 1 81 ? 2.799 -0.841 9.817 1.00 86.50 81 VAL A CA 1
ATOM 652 C C . VAL A 1 81 ? 1.428 -0.176 9.952 1.00 86.50 81 VAL A C 1
ATOM 654 O O . VAL A 1 81 ? 1.124 0.382 11.004 1.00 86.50 81 VAL A O 1
ATOM 657 N N . GLY A 1 82 ? 0.564 -0.308 8.942 1.00 83.94 82 GLY A N 1
ATOM 658 C CA . GLY A 1 82 ? -0.814 0.177 9.002 1.00 83.94 82 GLY A CA 1
ATOM 659 C C . GLY A 1 82 ? -1.595 -0.425 10.170 1.00 83.94 82 GLY A C 1
ATOM 660 O O . GLY A 1 82 ? -2.291 0.297 10.879 1.00 83.94 82 GLY A O 1
ATOM 661 N N . SER A 1 83 ? -1.425 -1.721 10.433 1.00 81.62 83 SER A N 1
ATOM 662 C CA . SER A 1 83 ? -2.089 -2.405 11.553 1.00 81.62 83 SER A CA 1
ATOM 663 C C . SER A 1 83 ? -1.625 -1.883 12.920 1.00 81.62 83 SER A C 1
ATOM 665 O O . SER A 1 83 ? -2.446 -1.673 13.813 1.00 81.62 83 SER A O 1
ATOM 667 N N . VAL A 1 84 ? -0.324 -1.614 13.082 1.00 85.06 84 VAL A N 1
ATOM 668 C CA . VAL A 1 84 ? 0.237 -1.033 14.316 1.00 85.06 84 VAL A CA 1
ATOM 669 C C . VAL A 1 84 ? -0.261 0.397 14.527 1.00 85.06 84 VAL A C 1
ATOM 671 O O . VAL A 1 84 ? -0.631 0.754 15.646 1.00 85.06 84 VAL A O 1
ATOM 674 N N . VAL A 1 85 ? -0.313 1.211 13.467 1.00 84.19 85 VAL A N 1
ATOM 675 C CA . VAL A 1 85 ? -0.828 2.588 13.535 1.00 84.19 85 VAL A CA 1
ATOM 676 C C . VAL A 1 85 ? -2.300 2.597 13.946 1.00 84.19 85 VAL A C 1
ATOM 678 O O . VAL A 1 85 ? -2.659 3.321 14.871 1.00 84.19 85 VAL A O 1
ATOM 681 N N . HIS A 1 86 ? -3.140 1.755 13.338 1.00 78.31 86 HIS A N 1
ATOM 682 C CA . HIS A 1 86 ? -4.551 1.652 13.727 1.00 78.31 86 HIS A CA 1
ATOM 683 C C . HIS A 1 86 ? -4.715 1.173 15.175 1.00 78.31 86 HIS A C 1
ATOM 685 O O . HIS A 1 86 ? -5.501 1.752 15.919 1.00 78.31 86 HIS A O 1
ATOM 691 N N . GLY A 1 87 ? -3.948 0.168 15.609 1.00 77.25 87 GLY A N 1
ATOM 692 C CA . GLY A 1 87 ? -4.047 -0.356 16.974 1.00 77.25 87 GLY A CA 1
ATOM 693 C C . GLY A 1 87 ? -3.575 0.622 18.054 1.00 77.25 87 GLY A C 1
ATOM 694 O O . GLY A 1 87 ? -4.136 0.653 19.147 1.00 77.25 87 GLY A O 1
ATOM 695 N N . THR A 1 88 ? -2.561 1.438 17.764 1.00 79.56 88 THR A N 1
ATOM 696 C CA . THR A 1 88 ? -2.011 2.399 18.731 1.00 79.56 88 THR A CA 1
ATOM 697 C C . THR A 1 88 ? -2.720 3.744 18.630 1.00 79.56 88 THR A C 1
ATOM 699 O O . THR A 1 88 ? -3.490 4.110 19.514 1.00 79.56 88 THR A O 1
ATOM 702 N N . VAL A 1 89 ? -2.506 4.465 17.529 1.00 78.62 89 VAL A N 1
ATOM 703 C CA . VAL A 1 89 ? -3.024 5.821 17.309 1.00 78.62 89 VAL A CA 1
ATOM 704 C C . VAL A 1 89 ? -4.547 5.831 17.280 1.00 78.62 89 VAL A C 1
ATOM 706 O O . VAL A 1 89 ? -5.144 6.704 17.905 1.00 78.62 89 VAL A O 1
ATOM 709 N N . GLY A 1 90 ? -5.171 4.848 16.623 1.00 75.44 90 GLY A N 1
ATOM 710 C CA . GLY A 1 90 ? -6.631 4.731 16.582 1.00 75.44 90 GLY A CA 1
ATOM 711 C C . GLY A 1 90 ? -7.235 4.672 17.984 1.00 75.44 90 GLY A C 1
ATOM 712 O O . GLY A 1 90 ? -8.110 5.469 18.301 1.00 75.44 90 GLY A O 1
ATOM 713 N N . THR A 1 91 ? -6.678 3.841 18.868 1.00 74.88 91 THR A N 1
ATOM 714 C CA . THR A 1 91 ? -7.154 3.702 20.254 1.00 74.88 91 THR A CA 1
ATOM 715 C C . THR A 1 91 ? -7.003 4.994 21.061 1.00 74.88 91 THR A C 1
ATOM 717 O O . THR A 1 91 ? -7.934 5.398 21.761 1.00 74.88 91 THR A O 1
ATOM 720 N N . TYR A 1 92 ? -5.852 5.673 20.971 1.00 78.50 92 TYR A N 1
ATOM 721 C CA . TYR A 1 92 ? -5.632 6.930 21.701 1.00 78.50 92 TYR A CA 1
ATOM 722 C C . TYR A 1 92 ? -6.565 8.044 21.221 1.00 78.50 92 TYR A C 1
ATOM 724 O O . TYR A 1 92 ? -7.142 8.768 22.034 1.00 78.50 92 TYR A O 1
ATOM 732 N N . VAL A 1 93 ? -6.728 8.171 19.903 1.00 81.94 93 VAL A N 1
ATOM 733 C CA . VAL A 1 93 ? -7.587 9.187 19.292 1.00 81.94 93 VAL A CA 1
ATOM 734 C C . VAL A 1 93 ? -9.061 8.890 19.575 1.00 81.94 93 VAL A C 1
ATOM 736 O O . VAL A 1 93 ? -9.775 9.795 20.000 1.00 81.94 93 VAL A O 1
ATOM 739 N N . GLY A 1 94 ? -9.509 7.640 19.428 1.00 79.31 94 GLY A N 1
ATOM 740 C CA . GLY A 1 94 ? -10.877 7.215 19.745 1.00 79.31 94 GLY A CA 1
ATOM 741 C C . GLY A 1 94 ? -11.245 7.499 21.202 1.00 79.31 94 GLY A C 1
ATOM 742 O O . GLY A 1 94 ? -12.215 8.206 21.471 1.00 79.31 94 GLY A O 1
ATOM 743 N N . THR A 1 95 ? -10.383 7.093 22.142 1.00 80.94 95 THR A N 1
ATOM 744 C CA . THR A 1 95 ? -10.580 7.356 23.580 1.00 80.94 95 THR A CA 1
ATOM 745 C C . THR A 1 95 ? -10.713 8.856 23.877 1.00 80.94 95 THR A C 1
ATOM 747 O O . THR A 1 95 ? -11.544 9.268 24.687 1.00 80.94 95 THR A O 1
ATOM 750 N N . PHE A 1 96 ? -9.915 9.700 23.217 1.00 85.81 96 PHE A N 1
ATOM 751 C CA . PHE A 1 96 ? -9.990 11.152 23.381 1.00 85.81 96 PHE A CA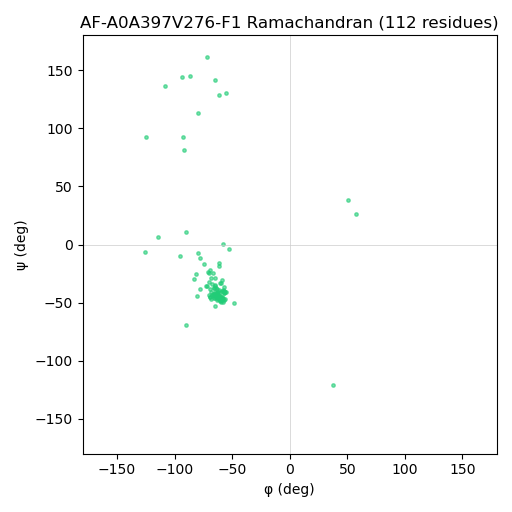 1
ATOM 752 C C . PHE A 1 96 ? -11.327 11.734 22.892 1.00 85.81 96 PHE A C 1
ATOM 754 O O . PHE A 1 96 ? -11.945 12.539 23.599 1.00 85.81 96 PHE A O 1
ATOM 761 N N . TRP A 1 97 ? -11.798 11.317 21.712 1.00 82.12 97 TRP A N 1
ATOM 762 C CA . TRP A 1 97 ? -13.082 11.764 21.167 1.00 82.12 97 TRP A CA 1
ATOM 763 C C . TRP A 1 97 ? -14.271 11.288 22.000 1.00 82.12 97 TRP A C 1
ATOM 765 O O . TRP A 1 97 ? -15.200 12.070 22.211 1.00 82.12 97 TRP A O 1
ATOM 775 N N . ASP A 1 98 ? -14.224 10.067 22.534 1.00 87.38 98 ASP A N 1
ATOM 776 C CA . ASP A 1 98 ? -15.259 9.542 23.428 1.00 87.38 98 ASP A CA 1
ATOM 777 C C . ASP A 1 98 ? -15.376 10.375 24.707 1.00 87.38 98 ASP A C 1
ATOM 779 O O . ASP A 1 98 ? -16.477 10.773 25.103 1.00 87.38 98 ASP A O 1
ATOM 783 N N . ILE A 1 99 ? -14.239 10.707 25.328 1.00 86.56 99 ILE A N 1
ATOM 784 C CA . ILE A 1 99 ? -14.193 11.561 26.521 1.00 86.56 99 ILE A CA 1
ATOM 785 C C . ILE A 1 99 ? -14.796 12.936 26.212 1.00 86.56 99 ILE A C 1
ATOM 787 O O . ILE A 1 99 ? -15.681 13.403 26.935 1.00 86.56 99 ILE A O 1
ATOM 791 N N . LEU A 1 100 ? -14.368 13.579 25.121 1.00 88.06 100 LEU A N 1
ATOM 792 C CA . LEU A 1 100 ? -14.926 14.866 24.705 1.00 88.06 100 LEU A CA 1
ATOM 793 C C . LEU A 1 100 ? -16.433 14.777 24.447 1.00 88.06 100 LEU A C 1
ATOM 795 O O . LEU A 1 100 ? -17.190 15.615 24.941 1.00 88.06 100 LEU A O 1
ATOM 799 N N . GLY A 1 101 ? -16.885 13.753 23.724 1.00 89.19 101 GLY A N 1
ATOM 800 C CA . GLY A 1 101 ? -18.296 13.512 23.437 1.00 89.19 101 GLY A CA 1
ATOM 801 C C . GLY A 1 101 ? -19.143 13.426 24.708 1.00 89.19 101 GLY A C 1
ATOM 802 O O . GLY A 1 101 ? -20.218 14.031 24.773 1.00 89.19 101 GLY A O 1
ATOM 803 N N . GLN A 1 102 ? -18.642 12.769 25.760 1.00 89.06 102 GLN A N 1
ATOM 804 C CA . GLN A 1 102 ? -19.316 12.738 27.060 1.00 89.06 102 GLN A CA 1
ATOM 805 C C . GLN A 1 102 ? -19.424 14.127 27.699 1.00 89.06 102 GLN A C 1
ATOM 807 O O . GLN A 1 102 ? -20.500 14.483 28.189 1.00 89.06 102 GLN A O 1
ATOM 812 N N . PHE A 1 103 ? -18.365 14.942 27.653 1.00 88.50 103 PHE A N 1
ATOM 813 C CA . PHE A 1 103 ? -18.400 16.314 28.171 1.00 88.50 103 PHE A CA 1
ATOM 814 C C . PHE A 1 103 ? -19.431 17.184 27.447 1.00 88.50 103 PHE A C 1
ATOM 816 O O . PHE A 1 103 ? -20.222 17.872 28.101 1.00 88.50 103 PHE A O 1
ATOM 823 N N . TYR A 1 104 ? -19.469 17.134 26.112 1.00 86.62 104 TYR A N 1
ATOM 824 C CA . TYR A 1 104 ? -20.462 17.874 25.329 1.00 86.62 104 TYR A CA 1
ATOM 825 C C . TYR A 1 104 ? -21.883 17.396 25.631 1.00 86.62 104 TYR A C 1
ATOM 827 O O . TYR A 1 104 ? -22.760 18.223 25.881 1.00 86.62 104 TYR A O 1
ATOM 835 N N . LYS A 1 105 ? -22.108 16.077 25.699 1.00 90.31 105 LYS A N 1
ATOM 836 C CA . LYS A 1 105 ? -23.415 15.486 26.024 1.00 90.31 105 LYS A CA 1
ATOM 837 C C . LYS A 1 105 ? -23.905 15.904 27.412 1.00 90.31 105 LYS A C 1
ATOM 839 O O . LYS A 1 105 ? -25.058 16.300 27.554 1.00 90.31 105 LYS A O 1
ATOM 844 N N . LEU A 1 106 ? -23.032 15.884 28.421 1.00 85.19 106 LEU A N 1
ATOM 845 C CA . LEU A 1 106 ? -23.334 16.344 29.782 1.00 85.19 106 LEU A CA 1
ATOM 846 C C . LEU A 1 106 ? -23.688 17.835 29.824 1.00 85.19 106 LEU A C 1
ATOM 848 O O . LEU A 1 106 ? -24.609 18.230 30.539 1.00 85.19 106 LEU A O 1
ATOM 852 N N . LYS A 1 107 ? -22.978 18.669 29.058 1.00 84.75 107 LYS A N 1
ATOM 853 C CA . LYS A 1 107 ? -23.247 20.111 28.985 1.00 84.75 107 LYS A CA 1
ATOM 854 C C . LYS A 1 107 ? -24.580 20.404 28.290 1.00 84.75 107 LYS A C 1
ATOM 856 O O . LYS A 1 107 ? -25.333 21.249 28.765 1.00 84.75 107 LYS A O 1
ATOM 861 N N . LEU A 1 108 ? -24.893 19.673 27.219 1.00 87.06 108 LEU A N 1
ATOM 862 C CA . LEU A 1 108 ? -26.148 19.800 26.476 1.00 87.06 108 LEU A CA 1
ATOM 863 C C . LEU A 1 108 ? -27.355 19.335 27.306 1.00 87.06 108 LEU A C 1
ATOM 865 O O . LEU A 1 108 ? -28.372 20.019 27.359 1.00 87.06 108 LEU A O 1
ATOM 869 N N . LEU A 1 109 ? -27.219 18.209 28.012 1.00 86.50 109 LEU A N 1
ATOM 870 C CA . LEU A 1 109 ? -28.264 17.664 28.882 1.00 86.50 109 LEU A CA 1
ATOM 871 C C . LEU A 1 109 ? -28.612 18.634 30.024 1.00 86.50 109 LEU A C 1
ATOM 873 O O . LEU A 1 109 ? -29.782 18.816 30.343 1.00 86.50 109 LEU A O 1
ATOM 877 N N . LYS A 1 110 ? -27.606 19.307 30.600 1.00 85.31 110 LYS A N 1
ATOM 878 C CA . LYS A 1 110 ? -27.809 20.341 31.631 1.00 85.31 110 LYS A CA 1
ATOM 879 C C . LYS A 1 110 ? -28.512 21.601 31.110 1.00 85.31 110 LYS A C 1
ATOM 881 O 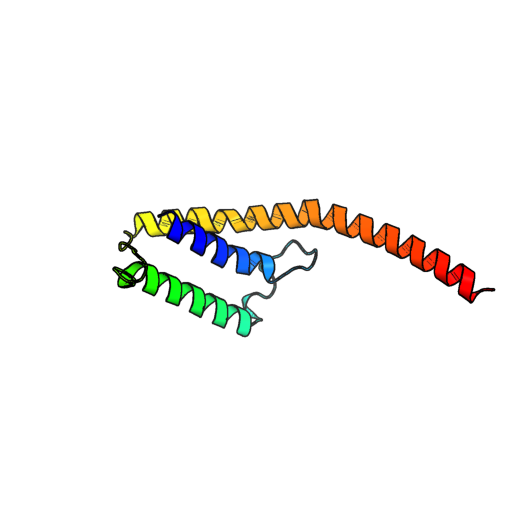O . LYS A 1 110 ? -29.110 22.306 31.913 1.00 85.31 110 LYS A O 1
ATOM 886 N N . ILE A 1 111 ? -28.427 21.893 29.810 1.00 87.94 111 ILE A N 1
ATOM 887 C CA . ILE A 1 111 ? -29.163 22.992 29.162 1.00 87.94 111 ILE A CA 1
ATO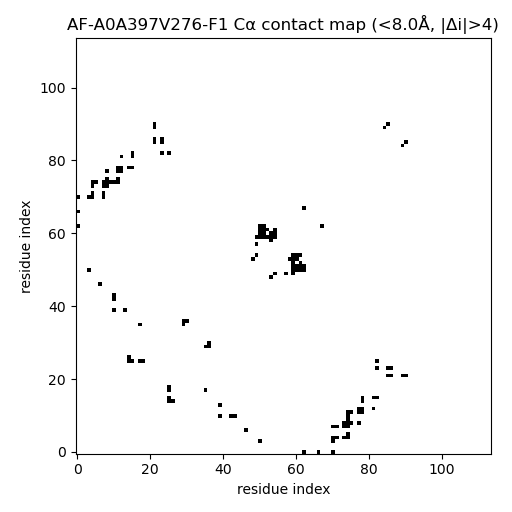M 888 C C . ILE A 1 111 ? -30.606 22.582 28.864 1.00 87.94 111 ILE A C 1
ATOM 890 O O . ILE A 1 111 ? -31.508 23.361 29.121 1.00 87.94 111 ILE A O 1
ATOM 894 N N . LEU A 1 112 ? -30.828 21.371 28.343 1.00 84.56 112 LEU A N 1
ATOM 895 C CA . LEU A 1 112 ? -32.167 20.888 27.976 1.00 84.56 112 LEU A CA 1
ATOM 896 C C . LEU A 1 112 ? -33.076 20.602 29.182 1.00 84.56 112 LEU A C 1
ATOM 898 O O . LEU A 1 112 ? -34.292 20.606 29.037 1.00 84.56 112 LEU A O 1
ATOM 902 N N . LEU A 1 113 ? -32.497 20.317 30.351 1.00 87.75 113 LEU A N 1
ATOM 903 C CA . LEU A 1 113 ? -33.228 20.056 31.598 1.00 87.75 113 LEU A CA 1
ATOM 904 C C . LEU A 1 113 ? -33.482 21.322 32.437 1.00 87.75 113 LEU A C 1
ATOM 906 O O . LEU A 1 113 ? -33.858 21.207 33.605 1.00 87.75 113 LEU A O 1
ATOM 910 N N . ARG A 1 114 ? -33.238 22.511 31.880 1.00 78.44 114 ARG A N 1
ATOM 911 C CA . ARG A 1 114 ? -33.437 23.807 32.531 1.00 78.44 114 ARG A CA 1
ATOM 912 C C . ARG A 1 114 ? -34.484 24.615 31.782 1.00 78.44 114 ARG A C 1
ATOM 914 O O . ARG A 1 114 ? -35.247 25.316 32.477 1.00 78.44 114 ARG A O 1
#

Solvent-accessible surface area (backbone atoms only — not comparable to full-atom values): 6369 Å² total; per-residue (Å²): 107,70,71,58,29,53,51,33,33,50,60,37,40,50,49,48,66,72,48,82,59,92,60,83,60,61,67,67,67,53,87,73,38,62,67,58,50,52,50,54,49,48,54,52,50,51,51,52,48,42,38,62,66,27,32,86,85,67,74,34,68,64,71,52,74,68,58,48,48,54,25,47,57,61,8,55,56,43,47,63,50,43,46,51,46,47,64,49,55,43,49,58,52,49,55,50,52,52,54,51,51,51,55,52,50,55,53,50,52,62,57,76,75,107

Sequence (114 aa):
IVINVFVMLQIFNEINCRNLDEKLNVFKNILSNRFFITIFIITGVSQFLIIQFGGHAFQTVPLSFIQWLTCIELGCLSLPVGSVVHGTVGTYVGTFWDILGQFYKLKLLKILLR

Secondary structure (DSSP, 8-state):
-HHHHHHHHHHHHHHHHT--SS-S-TTTTGGG-HHHHHHHHHHHHHHHHHHHH-HHHHT--PPPHHHHHHHHHHHHTHHHHHHHHIIIIIHHHHHHHHHHHHHHHHHHHHHHT-

InterPro domains:
  IPR006068 Cation-transporting P-type ATPase, C-terminal [PF00689] (2-84)
  IPR023298 P-type ATPase, transmembrane domain superfamily [SSF81665] (2-84)

Radius of gyration: 20.92 Å; Cα contacts (8 Å, |Δi|>4): 76; chains: 1; bounding box: 48×34×54 Å

pLDDT: mean 85.16, std 8.48, range [55.28, 95.62]

Mean predicted aligned error: 7.52 Å

Organism: NCBI:txid44941